Protein AF-U9UTL9-F1 (afdb_monomer)

pLDDT: mean 75.84, std 14.04, range [46.81, 97.25]

Radius of gyration: 24.16 Å; Cα contacts (8 Å, |Δi|>4): 31; chains: 1; bounding box: 78×31×39 Å

Structure (mmCIF, N/CA/C/O backbone):
data_AF-U9UTL9-F1
#
_entry.id   AF-U9UTL9-F1
#
loop_
_atom_site.group_PDB
_atom_site.id
_atom_site.type_symbol
_atom_site.label_atom_id
_atom_site.label_alt_id
_atom_site.label_comp_id
_atom_site.label_asym_id
_atom_site.label_entity_id
_atom_site.label_seq_id
_atom_site.pdbx_PDB_ins_code
_atom_site.Cartn_x
_atom_site.Cartn_y
_atom_site.Cartn_z
_atom_site.occupancy
_atom_site.B_iso_or_equiv
_atom_site.auth_seq_id
_atom_site.auth_comp_id
_atom_site.auth_asym_id
_atom_site.auth_atom_id
_atom_site.pdbx_PDB_model_num
ATOM 1 N N . MET A 1 1 ? 1.285 -2.818 -4.626 1.00 82.00 1 MET A N 1
ATOM 2 C CA . MET A 1 1 ? 2.377 -2.695 -3.629 1.00 82.00 1 MET A CA 1
ATOM 3 C C . MET A 1 1 ? 3.482 -3.738 -3.750 1.00 82.00 1 MET A C 1
ATOM 5 O O . MET A 1 1 ? 4.619 -3.376 -3.497 1.00 82.00 1 MET A O 1
ATOM 9 N N . LYS A 1 2 ? 3.220 -4.995 -4.160 1.00 86.62 2 LYS A N 1
ATOM 10 C CA . LYS A 1 2 ? 4.290 -6.004 -4.353 1.00 86.62 2 LYS A CA 1
ATOM 11 C C . LYS A 1 2 ? 5.438 -5.515 -5.252 1.00 86.62 2 LYS A C 1
ATOM 13 O O . LYS A 1 2 ? 6.594 -5.741 -4.931 1.00 86.62 2 LYS A O 1
ATOM 18 N N . SER A 1 3 ? 5.113 -4.771 -6.310 1.00 89.69 3 SER A N 1
ATOM 19 C CA . SER A 1 3 ? 6.085 -4.161 -7.226 1.00 89.69 3 SER A CA 1
ATOM 20 C C . SER A 1 3 ? 7.052 -3.175 -6.561 1.00 89.69 3 SER A C 1
ATOM 22 O O . SER A 1 3 ? 8.159 -2.997 -7.051 1.00 89.69 3 SER A O 1
ATOM 24 N N . CYS A 1 4 ? 6.692 -2.552 -5.435 1.00 93.75 4 CYS A N 1
ATOM 25 C CA . CYS A 1 4 ? 7.593 -1.652 -4.707 1.00 93.75 4 CYS A CA 1
ATOM 26 C C . CYS A 1 4 ? 8.801 -2.388 -4.106 1.00 93.75 4 CYS A C 1
ATOM 28 O O . CYS A 1 4 ? 9.826 -1.766 -3.839 1.00 93.75 4 CYS A O 1
ATOM 30 N N . TRP A 1 5 ? 8.676 -3.703 -3.916 1.00 95.38 5 TRP A N 1
ATOM 31 C CA . TRP A 1 5 ? 9.686 -4.571 -3.316 1.00 95.38 5 TRP A CA 1
ATOM 32 C C . TRP A 1 5 ? 10.432 -5.418 -4.352 1.00 95.38 5 TRP A C 1
ATOM 34 O O . TRP A 1 5 ? 11.108 -6.374 -3.980 1.00 95.38 5 TRP A O 1
ATOM 44 N N . ASP A 1 6 ? 10.311 -5.097 -5.646 1.00 97.06 6 ASP A N 1
ATOM 45 C CA . ASP A 1 6 ? 11.027 -5.833 -6.686 1.00 97.06 6 ASP A CA 1
ATOM 46 C C . ASP A 1 6 ? 12.546 -5.723 -6.463 1.00 97.06 6 ASP A C 1
ATOM 48 O O . ASP A 1 6 ? 13.077 -4.647 -6.152 1.00 97.06 6 ASP A O 1
ATOM 52 N N . SER A 1 7 ? 13.250 -6.852 -6.563 1.00 96.50 7 SER A N 1
ATOM 53 C CA . SER A 1 7 ? 14.707 -6.891 -6.415 1.00 96.50 7 SER A CA 1
ATOM 54 C C . SER A 1 7 ? 15.400 -6.077 -7.505 1.00 96.50 7 SER A C 1
ATOM 56 O O . SER A 1 7 ? 16.456 -5.505 -7.245 1.00 96.50 7 SER A O 1
ATOM 58 N N . ASP A 1 8 ? 14.789 -5.987 -8.686 1.00 97.12 8 ASP A N 1
ATOM 59 C CA . ASP A 1 8 ? 15.219 -5.125 -9.778 1.00 97.12 8 ASP A CA 1
ATOM 60 C C . ASP A 1 8 ? 14.645 -3.704 -9.587 1.00 97.12 8 ASP A C 1
ATOM 62 O O . ASP A 1 8 ? 13.428 -3.507 -9.692 1.00 97.12 8 ASP A O 1
ATOM 66 N N . PRO A 1 9 ? 15.487 -2.680 -9.337 1.00 96.06 9 PRO A N 1
ATOM 67 C CA . PRO A 1 9 ? 15.021 -1.311 -9.132 1.00 96.06 9 PRO A CA 1
ATOM 68 C C . PRO A 1 9 ? 14.244 -0.744 -10.322 1.00 96.06 9 PRO A C 1
ATOM 70 O O . PRO A 1 9 ? 13.365 0.091 -10.124 1.00 96.06 9 PRO A O 1
ATOM 73 N N . SER A 1 10 ? 14.533 -1.204 -11.544 1.00 96.25 10 SER A N 1
ATOM 74 C CA . SER A 1 10 ? 13.882 -0.705 -12.761 1.00 96.25 10 SER A CA 1
ATOM 75 C C . SER A 1 10 ? 12.419 -1.141 -12.888 1.00 96.25 10 SER A C 1
ATOM 77 O O . SER A 1 10 ? 11.640 -0.492 -13.585 1.00 96.25 10 SER A O 1
ATOM 79 N N . LYS A 1 11 ? 12.026 -2.208 -12.183 1.00 96.69 11 LYS A N 1
ATOM 80 C CA . LYS A 1 11 ? 10.645 -2.714 -12.142 1.00 96.69 11 LYS A CA 1
ATOM 81 C C . LYS A 1 11 ? 9.805 -2.072 -11.045 1.00 96.69 11 LYS A C 1
ATOM 83 O O . LYS A 1 11 ? 8.589 -2.281 -10.994 1.00 96.69 11 LYS A O 1
ATOM 88 N N . ARG A 1 12 ? 10.432 -1.299 -10.156 1.00 96.88 12 ARG A N 1
ATOM 89 C CA . ARG A 1 12 ? 9.714 -0.592 -9.099 1.00 96.88 12 ARG A CA 1
ATOM 90 C C . ARG A 1 12 ? 8.905 0.559 -9.698 1.00 96.88 12 ARG A C 1
ATOM 92 O O . ARG A 1 12 ? 9.340 1.180 -10.668 1.00 96.88 12 ARG A O 1
ATOM 99 N N . PRO A 1 13 ? 7.732 0.880 -9.131 1.00 96.62 13 PRO A N 1
ATOM 100 C CA . PRO A 1 13 ? 6.946 2.012 -9.594 1.00 96.62 13 PRO A CA 1
ATOM 101 C C . PRO A 1 13 ? 7.713 3.321 -9.413 1.00 96.62 13 PRO A C 1
ATOM 103 O O . PRO A 1 13 ? 8.432 3.508 -8.430 1.00 96.62 13 PRO A O 1
ATOM 106 N N . THR A 1 14 ? 7.495 4.263 -10.324 1.00 97.25 14 THR A N 1
ATOM 107 C CA . THR A 1 14 ? 7.962 5.639 -10.126 1.00 97.25 14 THR A CA 1
ATOM 108 C C . THR A 1 14 ? 7.131 6.340 -9.053 1.00 97.25 14 THR A C 1
ATOM 110 O O . THR A 1 14 ? 5.993 5.953 -8.777 1.00 97.25 14 THR A O 1
ATOM 113 N N . ILE A 1 15 ? 7.660 7.433 -8.495 1.00 95.88 15 ILE A N 1
ATOM 114 C CA . ILE A 1 15 ? 6.933 8.248 -7.512 1.00 95.88 15 ILE A CA 1
ATOM 115 C C . ILE A 1 15 ? 5.571 8.724 -8.038 1.00 95.88 15 ILE A C 1
ATOM 117 O O . ILE A 1 15 ? 4.577 8.638 -7.328 1.00 95.88 15 ILE A O 1
ATOM 121 N N . LYS A 1 16 ? 5.497 9.109 -9.317 1.00 96.44 16 LYS A N 1
ATOM 122 C CA . LYS A 1 16 ? 4.256 9.554 -9.963 1.00 96.44 16 LYS A CA 1
ATOM 123 C C . LYS A 1 16 ? 3.220 8.431 -10.074 1.00 96.44 16 LYS A C 1
ATOM 125 O O . LYS A 1 16 ? 2.027 8.665 -9.929 1.00 96.44 16 LYS A O 1
ATOM 130 N N . MET A 1 17 ? 3.664 7.198 -10.324 1.00 93.81 17 MET A N 1
ATOM 131 C CA . MET A 1 17 ? 2.764 6.040 -10.335 1.00 93.81 17 MET A CA 1
ATOM 132 C C . MET A 1 17 ? 2.220 5.750 -8.936 1.00 93.81 17 MET A C 1
ATOM 134 O O . MET A 1 17 ? 1.041 5.436 -8.803 1.00 93.81 17 MET A O 1
ATOM 138 N N . LEU A 1 18 ? 3.059 5.872 -7.902 1.00 92.88 18 LEU A N 1
ATOM 139 C CA . LEU A 1 18 ? 2.624 5.708 -6.514 1.00 92.88 18 LEU A CA 1
ATOM 140 C C . LEU A 1 18 ? 1.622 6.785 -6.107 1.00 92.88 18 LEU A C 1
ATOM 142 O O . LEU A 1 18 ? 0.604 6.455 -5.512 1.00 92.88 18 LEU A O 1
ATOM 146 N N . GLU A 1 19 ? 1.878 8.041 -6.463 1.00 95.06 19 GLU A N 1
ATOM 147 C CA . GLU A 1 19 ? 0.974 9.160 -6.196 1.00 95.06 19 GLU A CA 1
ATOM 148 C C . GLU A 1 19 ? -0.419 8.926 -6.795 1.00 95.06 19 GLU A C 1
ATOM 150 O O . GLU A 1 19 ? -1.420 9.080 -6.096 1.00 95.06 19 GLU A O 1
ATOM 155 N N . ASN A 1 20 ? -0.490 8.466 -8.048 1.00 90.06 20 ASN A N 1
ATOM 156 C CA . ASN A 1 20 ? -1.759 8.111 -8.685 1.00 90.06 20 ASN A CA 1
ATOM 157 C C . ASN A 1 20 ? -2.469 6.965 -7.945 1.00 90.06 20 ASN A C 1
ATOM 159 O O . ASN A 1 20 ? -3.637 7.096 -7.593 1.00 90.06 20 ASN A O 1
ATOM 163 N N . ILE A 1 21 ? -1.754 5.871 -7.646 1.00 88.38 21 ILE A N 1
ATOM 164 C CA . ILE A 1 21 ? -2.325 4.713 -6.935 1.00 88.38 21 ILE A CA 1
ATOM 165 C C . ILE A 1 21 ? -2.868 5.127 -5.561 1.00 88.38 21 ILE A C 1
ATOM 167 O O . ILE A 1 21 ? -3.978 4.747 -5.194 1.00 88.38 21 ILE A O 1
ATOM 171 N N . LEU A 1 22 ? -2.102 5.913 -4.799 1.00 89.12 22 LEU A N 1
ATOM 172 C CA . LEU A 1 22 ? -2.506 6.378 -3.473 1.00 89.12 22 LEU A CA 1
ATOM 173 C C . LEU A 1 22 ? -3.690 7.349 -3.547 1.00 89.12 22 LEU A C 1
ATOM 175 O O . LEU A 1 22 ? -4.560 7.305 -2.680 1.00 89.12 22 LEU A O 1
ATOM 179 N N . SER A 1 23 ? -3.749 8.189 -4.581 1.00 90.19 23 SER A N 1
ATOM 180 C CA . SER A 1 23 ? -4.871 9.108 -4.806 1.00 90.19 23 SER A CA 1
ATOM 181 C C . SER A 1 23 ? -6.168 8.349 -5.081 1.00 90.19 23 SER A C 1
ATOM 183 O O . SER A 1 23 ? -7.193 8.643 -4.463 1.00 90.19 23 SER A O 1
ATOM 185 N N . ASP A 1 24 ? -6.105 7.325 -5.934 1.00 87.56 24 ASP A N 1
ATOM 186 C CA . ASP A 1 24 ? -7.242 6.452 -6.231 1.00 87.56 24 ASP A CA 1
ATOM 187 C C . ASP A 1 24 ? -7.723 5.731 -4.967 1.00 87.56 24 ASP A C 1
ATOM 189 O O . ASP A 1 24 ? -8.918 5.720 -4.666 1.00 87.56 24 ASP A O 1
ATOM 193 N N . TRP A 1 25 ? -6.798 5.180 -4.177 1.00 87.12 25 TRP A N 1
ATOM 194 C CA . TRP A 1 25 ? -7.121 4.510 -2.915 1.00 87.12 25 TRP A CA 1
ATOM 195 C C . TRP A 1 25 ? -7.795 5.464 -1.930 1.00 87.12 25 TRP A C 1
ATOM 197 O O . TRP A 1 25 ? -8.852 5.145 -1.384 1.00 87.12 25 TRP A O 1
ATOM 207 N N . ASN A 1 26 ? -7.220 6.654 -1.747 1.00 88.44 26 ASN A N 1
ATOM 208 C CA . ASN A 1 26 ? -7.740 7.667 -0.836 1.00 88.44 26 ASN A CA 1
ATOM 209 C C . ASN A 1 26 ? -9.152 8.117 -1.229 1.00 88.44 26 ASN A C 1
ATOM 211 O O . ASN A 1 26 ? -10.028 8.229 -0.368 1.00 88.44 26 ASN A O 1
ATOM 215 N N . MET A 1 27 ? -9.396 8.327 -2.525 1.00 88.62 27 MET A N 1
ATOM 216 C CA . MET A 1 27 ? -10.723 8.659 -3.040 1.00 88.62 27 MET A CA 1
ATOM 217 C C . MET A 1 27 ? -11.731 7.549 -2.718 1.00 88.62 27 MET A C 1
ATOM 219 O O . MET A 1 27 ? -12.793 7.825 -2.164 1.00 88.62 27 MET A O 1
ATOM 223 N N . CYS A 1 28 ? -11.392 6.292 -3.005 1.00 84.50 28 CYS A N 1
ATOM 224 C CA . CYS A 1 28 ? -12.307 5.162 -2.816 1.00 84.50 28 CYS A CA 1
ATOM 225 C C . CYS A 1 28 ? -12.667 4.929 -1.354 1.00 84.50 28 CYS A C 1
ATOM 227 O O . CYS A 1 28 ? -13.833 4.704 -1.030 1.00 84.50 28 CYS A O 1
ATOM 229 N N . ILE A 1 29 ? -11.671 5.010 -0.475 1.00 85.38 29 ILE A N 1
ATOM 230 C CA . ILE A 1 29 ? -11.862 4.885 0.969 1.00 85.38 29 ILE A CA 1
ATOM 231 C C . ILE A 1 29 ? -12.732 6.041 1.481 1.00 85.38 29 ILE A C 1
ATOM 233 O O . ILE A 1 29 ? -13.698 5.812 2.210 1.00 85.38 29 ILE A O 1
ATOM 237 N N . SER A 1 30 ? -12.449 7.275 1.055 1.00 85.81 30 SER A N 1
ATOM 238 C CA . SER A 1 30 ? -13.225 8.455 1.459 1.00 85.81 30 SER A CA 1
ATOM 239 C C . SER A 1 30 ? -14.694 8.337 1.051 1.00 85.81 30 SER A C 1
ATOM 241 O O . SER A 1 30 ? -15.592 8.574 1.861 1.00 85.81 30 SER A O 1
ATOM 243 N N . GLU A 1 31 ? -14.948 7.921 -0.189 1.00 84.75 31 GLU A N 1
ATOM 244 C CA . GLU A 1 31 ? -16.297 7.684 -0.703 1.00 84.75 31 GLU A CA 1
ATOM 245 C C . GLU A 1 31 ? -17.003 6.562 0.065 1.00 84.75 31 GLU A C 1
ATOM 247 O O . GLU A 1 31 ? -18.157 6.724 0.463 1.00 84.75 31 GLU A O 1
ATOM 252 N N . TYR A 1 32 ? -16.306 5.462 0.363 1.00 83.06 32 TYR A N 1
ATOM 253 C CA . TYR A 1 32 ? -16.854 4.370 1.164 1.00 83.06 32 TYR A CA 1
ATOM 254 C C . TYR A 1 32 ? -17.344 4.844 2.540 1.00 83.06 32 TYR A C 1
ATOM 256 O O . TYR A 1 32 ? -18.495 4.586 2.899 1.00 83.06 32 TYR A O 1
ATOM 264 N N . TYR A 1 33 ? -16.527 5.577 3.302 1.00 82.81 33 TYR A N 1
ATOM 265 C CA . TYR A 1 33 ? -16.953 6.086 4.612 1.00 82.81 33 TYR A CA 1
ATOM 266 C C . TYR A 1 33 ? -18.026 7.177 4.504 1.00 82.81 33 TYR A C 1
ATOM 268 O O . TYR A 1 33 ?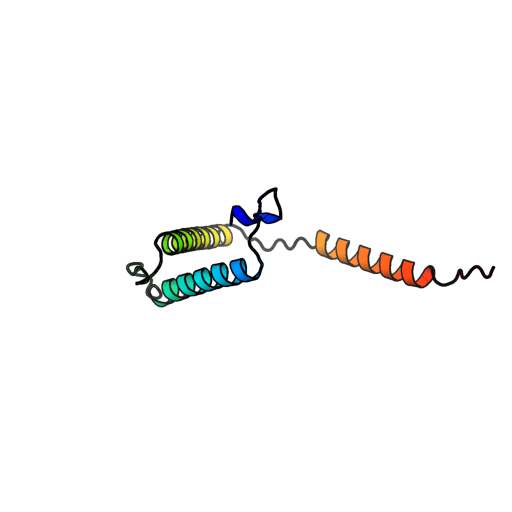 -18.872 7.288 5.393 1.00 82.81 33 TYR A O 1
ATOM 276 N N . ARG A 1 34 ? -18.038 7.963 3.417 1.00 84.81 34 ARG A N 1
ATOM 277 C CA . ARG A 1 34 ? -19.105 8.939 3.150 1.00 84.81 34 ARG A CA 1
ATOM 278 C C . ARG A 1 34 ? -20.459 8.254 2.970 1.00 84.81 34 ARG A C 1
ATOM 280 O O . ARG A 1 34 ? -21.438 8.711 3.555 1.00 84.81 34 ARG A O 1
ATOM 287 N N . PHE A 1 35 ? -20.511 7.183 2.177 1.00 81.38 35 PHE A N 1
ATOM 288 C CA . PHE A 1 35 ? -21.754 6.462 1.888 1.00 81.38 35 PHE A CA 1
ATOM 289 C C . PHE A 1 35 ? -22.226 5.577 3.042 1.00 81.38 35 PHE A C 1
ATOM 291 O O . PHE A 1 35 ? -23.427 5.468 3.249 1.00 81.38 35 PHE A O 1
ATOM 298 N N . ASN A 1 36 ? -21.309 4.978 3.804 1.00 78.69 36 ASN A N 1
ATOM 299 C CA . ASN A 1 36 ? -21.640 4.011 4.860 1.00 78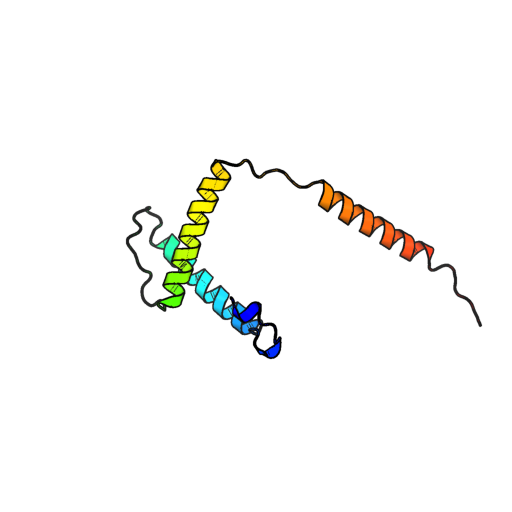.69 36 ASN A CA 1
ATOM 300 C C . ASN A 1 36 ? -21.591 4.629 6.272 1.00 78.69 36 ASN A C 1
ATOM 302 O O . ASN A 1 36 ? -21.387 3.933 7.269 1.00 78.69 36 ASN A O 1
ATOM 306 N N . ARG A 1 37 ? -21.741 5.956 6.369 1.00 75.62 37 ARG A N 1
ATOM 307 C CA . ARG A 1 37 ? -21.650 6.719 7.625 1.00 75.62 37 ARG A CA 1
ATOM 308 C C . ARG A 1 37 ? -22.726 6.341 8.645 1.00 75.62 37 ARG A C 1
ATOM 310 O O . ARG A 1 37 ? -22.516 6.488 9.843 1.00 75.62 37 ARG A O 1
ATOM 317 N N . ASP A 1 38 ? -23.876 5.888 8.165 1.00 75.69 38 ASP A N 1
ATOM 318 C CA . ASP A 1 38 ? -25.018 5.445 8.966 1.00 75.69 38 ASP A CA 1
ATOM 319 C C . ASP A 1 38 ? -24.842 4.027 9.543 1.00 75.69 38 ASP A C 1
ATOM 321 O O . ASP A 1 38 ? -25.712 3.545 10.267 1.00 75.69 38 ASP A O 1
ATOM 325 N N . GLY A 1 39 ? -23.717 3.361 9.253 1.00 65.62 39 GLY A N 1
ATOM 326 C CA . GLY A 1 39 ? -23.422 2.003 9.710 1.00 65.62 39 GLY A CA 1
ATOM 327 C C . GLY A 1 39 ? -24.151 0.915 8.919 1.00 65.62 39 GLY A C 1
ATOM 328 O O . GLY A 1 39 ? -23.959 -0.271 9.199 1.00 65.62 39 GLY A O 1
ATOM 329 N N . ASN A 1 40 ? -24.950 1.284 7.914 1.00 64.94 40 ASN A N 1
ATOM 330 C CA . ASN A 1 40 ? -25.631 0.337 7.046 1.00 64.94 40 ASN A CA 1
ATOM 331 C C . ASN A 1 40 ? -24.763 0.098 5.803 1.00 64.94 40 ASN A C 1
ATOM 333 O O . ASN A 1 40 ? -24.935 0.744 4.771 1.00 64.94 40 ASN A O 1
ATOM 337 N N . TYR A 1 41 ? -23.789 -0.810 5.941 1.00 63.91 41 TYR A N 1
ATOM 338 C CA . TYR A 1 41 ? -22.724 -1.122 4.973 1.00 63.91 41 TYR A CA 1
ATOM 339 C C . TYR A 1 41 ? -23.218 -1.767 3.659 1.00 63.91 41 TYR A C 1
ATOM 341 O O . TYR A 1 41 ? -22.808 -2.869 3.296 1.00 63.91 41 TYR A O 1
ATOM 349 N N . VAL A 1 42 ? -24.147 -1.125 2.957 1.00 60.16 42 VAL A N 1
ATOM 350 C CA . VAL A 1 42 ? -24.863 -1.707 1.809 1.00 60.16 42 VAL A CA 1
ATOM 351 C C . VAL A 1 42 ? -24.337 -1.161 0.477 1.00 60.16 42 VAL A C 1
ATOM 353 O O . VAL A 1 42 ? -24.594 -1.747 -0.576 1.00 60.16 42 VAL A O 1
ATOM 356 N N . TYR A 1 43 ? -23.562 -0.073 0.486 1.00 60.69 43 TYR A N 1
ATOM 357 C CA . TYR A 1 43 ? -23.195 0.620 -0.747 1.00 60.69 43 TYR A CA 1
ATOM 358 C C . TYR A 1 43 ? -21.796 0.266 -1.257 1.00 60.69 43 TYR A C 1
ATOM 360 O O . TYR A 1 43 ? -20.775 0.641 -0.679 1.00 60.69 43 TYR A O 1
ATOM 368 N N . LYS A 1 44 ? -21.763 -0.397 -2.422 1.00 63.50 44 LYS A N 1
ATOM 369 C CA . LYS A 1 44 ? -20.594 -0.415 -3.309 1.00 63.50 44 LYS A CA 1
ATOM 370 C C . LYS A 1 44 ? -20.452 0.969 -3.939 1.00 63.50 44 LYS A C 1
ATOM 372 O O . LYS A 1 44 ? -21.411 1.466 -4.527 1.00 63.50 44 LYS A O 1
ATOM 377 N N . VAL A 1 45 ? -19.268 1.571 -3.834 1.00 63.69 45 VAL A N 1
ATOM 378 C CA . VAL A 1 45 ? -18.947 2.819 -4.539 1.00 63.69 45 VAL A CA 1
ATOM 379 C C . VAL A 1 45 ? -19.100 2.556 -6.049 1.00 63.69 45 VAL A C 1
ATOM 381 O O . VAL A 1 45 ? -18.418 1.672 -6.575 1.00 63.69 45 VAL A O 1
ATOM 384 N N . PRO A 1 46 ? -20.019 3.240 -6.757 1.00 60.72 46 PRO A N 1
ATOM 385 C CA . PRO A 1 46 ? -20.209 3.027 -8.189 1.00 60.72 46 PRO A CA 1
ATOM 386 C C . PRO A 1 46 ? -18.950 3.433 -8.970 1.00 60.72 46 PRO A C 1
ATOM 388 O O . PRO A 1 46 ? -18.262 4.369 -8.573 1.00 60.72 46 PRO A O 1
ATOM 391 N N . ASN A 1 47 ? -18.690 2.792 -10.115 1.00 64.88 47 ASN A N 1
ATOM 392 C CA . ASN A 1 47 ? -17.598 3.135 -11.045 1.00 64.88 47 ASN A CA 1
ATOM 393 C C . ASN A 1 47 ? -16.152 2.888 -10.567 1.00 64.88 47 ASN A C 1
ATOM 395 O O . ASN A 1 47 ? -15.218 3.420 -11.164 1.00 64.88 47 ASN A O 1
ATOM 399 N N . LEU A 1 48 ? -15.935 2.053 -9.551 1.00 68.75 48 LEU A N 1
ATOM 400 C CA . LEU A 1 48 ? -14.583 1.629 -9.187 1.00 68.75 48 LEU A CA 1
ATOM 401 C C . LEU A 1 48 ? -14.157 0.367 -9.929 1.00 68.75 48 LEU A C 1
ATOM 403 O O .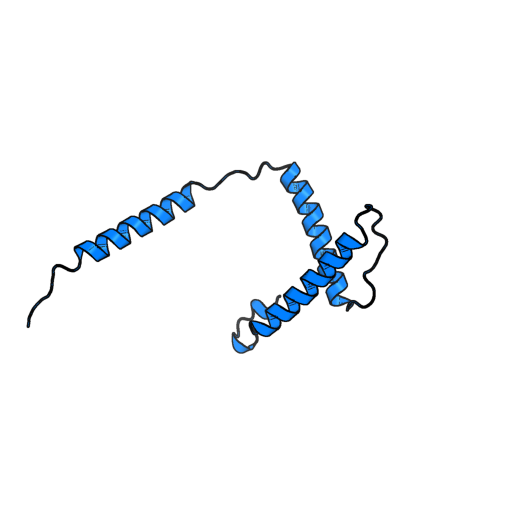 LEU A 1 48 ? -14.951 -0.552 -10.129 1.00 68.75 48 LEU A O 1
ATOM 407 N N . ASP A 1 49 ? -12.874 0.304 -10.280 1.00 79.19 49 ASP A N 1
ATOM 408 C CA . ASP A 1 49 ? -12.262 -0.941 -10.727 1.00 79.19 49 ASP A CA 1
ATOM 409 C C . ASP A 1 49 ? -12.391 -2.029 -9.640 1.00 79.19 49 ASP A C 1
ATOM 411 O O . ASP A 1 49 ? -12.334 -1.755 -8.432 1.00 79.19 49 ASP A O 1
ATOM 415 N N . ASN A 1 50 ? -12.573 -3.283 -10.062 1.00 79.19 50 ASN A N 1
ATOM 416 C CA . ASN A 1 50 ? -12.777 -4.406 -9.144 1.00 79.19 50 ASN A CA 1
ATOM 417 C C . ASN A 1 50 ? -11.573 -4.603 -8.209 1.00 79.19 50 ASN A C 1
ATOM 419 O O . ASN A 1 50 ? -11.755 -4.957 -7.043 1.00 79.19 50 ASN A O 1
ATOM 423 N N . GLN A 1 51 ? -10.348 -4.344 -8.684 1.00 81.00 51 GLN A N 1
ATOM 424 C CA . GLN A 1 51 ? -9.149 -4.449 -7.855 1.00 81.00 51 GLN A CA 1
ATOM 425 C C . GLN A 1 51 ? -9.135 -3.372 -6.769 1.00 81.00 51 GLN A C 1
ATOM 427 O O . GLN A 1 51 ? -8.816 -3.650 -5.615 1.00 81.00 51 GLN A O 1
ATOM 432 N N . LEU A 1 52 ? -9.502 -2.147 -7.136 1.00 81.31 52 LEU A N 1
ATOM 433 C CA . LEU A 1 52 ? -9.544 -1.009 -6.227 1.00 81.31 52 LEU A CA 1
ATOM 434 C C . LEU A 1 52 ? -10.612 -1.191 -5.141 1.00 81.31 52 LEU A C 1
ATOM 436 O O . LEU A 1 52 ? -10.360 -0.907 -3.971 1.00 81.31 52 LEU A O 1
ATOM 440 N N . THR A 1 53 ? -11.761 -1.755 -5.518 1.00 81.75 53 THR A N 1
ATOM 441 C CA . THR A 1 53 ? -12.824 -2.138 -4.579 1.00 81.75 53 THR A CA 1
ATOM 442 C C . THR A 1 53 ? -12.335 -3.177 -3.570 1.00 81.75 53 THR A C 1
ATOM 444 O O . THR A 1 53 ? -12.528 -2.992 -2.371 1.00 81.75 53 THR A O 1
ATOM 447 N N . ASN A 1 54 ? -11.666 -4.240 -4.029 1.00 83.06 54 ASN A N 1
ATOM 448 C CA . ASN A 1 54 ? -11.144 -5.278 -3.135 1.00 83.06 54 ASN A CA 1
ATOM 449 C C . ASN A 1 54 ? -10.078 -4.725 -2.180 1.00 83.06 54 ASN A C 1
ATOM 451 O O . ASN A 1 54 ? -10.170 -4.954 -0.979 1.00 83.06 54 ASN A O 1
ATOM 455 N N . ASN A 1 55 ? -9.125 -3.932 -2.686 1.00 82.62 55 ASN A N 1
ATOM 456 C CA . ASN A 1 55 ? -8.100 -3.297 -1.848 1.00 82.62 55 ASN A CA 1
ATOM 457 C C . ASN A 1 55 ? -8.722 -2.395 -0.766 1.00 82.62 55 ASN A C 1
ATOM 459 O O . ASN A 1 55 ? -8.249 -2.369 0.368 1.00 82.62 55 ASN A O 1
ATOM 463 N N . MET A 1 56 ? -9.779 -1.649 -1.109 1.00 85.75 56 MET A N 1
ATOM 464 C CA . MET A 1 56 ? -10.501 -0.806 -0.155 1.00 85.75 56 MET A CA 1
ATOM 465 C C . MET A 1 56 ? -11.200 -1.640 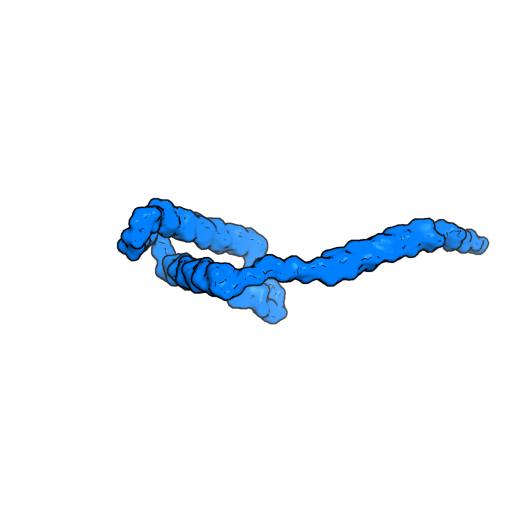0.928 1.00 85.75 56 MET A C 1
ATOM 467 O O . MET A 1 56 ? -11.106 -1.295 2.103 1.00 85.75 56 MET A O 1
ATOM 471 N N . LEU A 1 57 ? -11.851 -2.747 0.561 1.00 84.94 57 LEU A N 1
ATOM 472 C CA . LEU A 1 57 ? -12.501 -3.637 1.529 1.00 84.94 57 LEU A CA 1
ATOM 473 C C . LEU A 1 57 ? -11.487 -4.288 2.478 1.00 84.94 57 LEU A C 1
ATOM 475 O O . LEU A 1 57 ? -11.706 -4.261 3.687 1.00 84.94 57 LEU A O 1
ATOM 479 N N . GLU A 1 58 ? -10.360 -4.784 1.956 1.00 87.94 58 GLU A N 1
ATOM 480 C CA . GLU A 1 58 ? -9.265 -5.324 2.777 1.00 87.94 58 GLU A CA 1
ATOM 481 C C . GLU A 1 58 ? -8.749 -4.282 3.784 1.00 87.94 58 GLU A C 1
ATOM 483 O O . GLU A 1 58 ? -8.537 -4.599 4.955 1.00 87.94 58 GLU A O 1
ATOM 488 N N . PHE A 1 59 ? -8.596 -3.021 3.357 1.00 86.75 59 PHE A N 1
ATOM 489 C CA . PHE A 1 59 ? -8.203 -1.928 4.249 1.00 86.75 59 PHE A CA 1
ATOM 490 C C . PHE A 1 59 ? -9.231 -1.696 5.365 1.00 86.75 59 PHE A C 1
ATOM 492 O O . PHE A 1 59 ? -8.855 -1.596 6.529 1.00 86.75 59 PHE A O 1
ATOM 499 N N . VAL A 1 60 ? -10.523 -1.633 5.030 1.00 84.62 60 VAL A N 1
ATOM 500 C CA . VAL A 1 60 ? -11.600 -1.409 6.011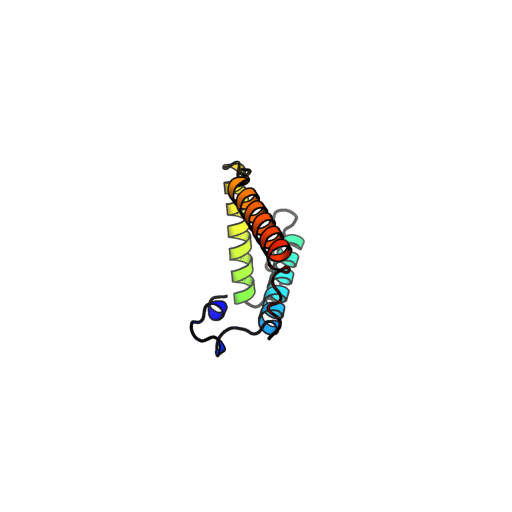 1.00 84.62 60 VAL A CA 1
ATOM 501 C C . VAL A 1 60 ? -11.701 -2.562 7.012 1.00 84.62 60 VAL A C 1
ATOM 503 O O . VAL A 1 60 ? -11.963 -2.332 8.193 1.00 84.62 60 VAL A O 1
ATOM 506 N N . GLU A 1 61 ? -11.519 -3.805 6.569 1.00 87.06 61 GLU A N 1
ATOM 507 C CA . GLU A 1 61 ? -11.493 -4.970 7.460 1.00 87.06 61 GLU A CA 1
ATOM 508 C C . GLU A 1 61 ? -10.298 -4.921 8.417 1.00 87.06 61 GLU A C 1
ATOM 510 O O . GLU A 1 61 ? -10.471 -5.132 9.621 1.00 87.06 61 GLU A O 1
ATOM 515 N N . ALA A 1 62 ? -9.111 -4.577 7.910 1.00 86.88 62 ALA A N 1
ATOM 516 C CA . ALA A 1 62 ? -7.916 -4.405 8.729 1.00 86.88 62 ALA A CA 1
ATOM 517 C C . ALA A 1 62 ? -8.058 -3.249 9.737 1.00 86.88 62 ALA A C 1
ATOM 519 O O . ALA A 1 62 ? -7.688 -3.409 10.898 1.00 86.88 62 ALA A O 1
ATOM 520 N N . ASP A 1 63 ? -8.638 -2.116 9.329 1.00 85.38 63 ASP A N 1
ATOM 521 C CA . ASP A 1 63 ? -8.927 -0.968 10.200 1.00 85.38 63 ASP A CA 1
ATOM 522 C C . ASP A 1 63 ? -9.877 -1.360 11.343 1.00 85.38 63 ASP A C 1
ATOM 524 O O . ASP A 1 63 ? -9.585 -1.130 12.518 1.00 85.38 63 ASP A O 1
ATOM 528 N N . LYS A 1 64 ? -10.972 -2.064 11.026 1.00 84.19 64 LYS A N 1
ATOM 529 C CA . LYS A 1 64 ? -11.902 -2.596 12.037 1.00 84.19 64 LYS A CA 1
ATOM 530 C C . LYS A 1 64 ? -11.206 -3.540 13.024 1.00 84.19 64 LYS A C 1
ATOM 532 O O . LYS A 1 64 ? -11.453 -3.442 14.227 1.00 84.19 64 LYS A O 1
ATOM 537 N N . ALA A 1 65 ? -10.341 -4.432 12.534 1.00 86.00 65 ALA A N 1
ATOM 538 C CA . ALA A 1 65 ? -9.573 -5.343 13.382 1.00 86.00 65 ALA A CA 1
ATOM 539 C C . ALA A 1 65 ? -8.587 -4.588 14.293 1.00 86.00 65 ALA A C 1
ATOM 541 O O . ALA A 1 65 ? -8.494 -4.900 15.480 1.00 86.00 65 ALA A O 1
ATOM 542 N N . LEU A 1 66 ? -7.922 -3.550 13.775 1.00 82.69 66 LEU A N 1
ATOM 543 C CA . LEU A 1 66 ? -7.012 -2.698 14.543 1.00 82.69 66 LEU A CA 1
ATOM 544 C C . LEU A 1 66 ? -7.745 -1.950 15.661 1.00 82.69 66 LEU A C 1
ATOM 546 O O . LEU A 1 66 ? -7.279 -1.959 16.800 1.00 82.69 66 LEU A O 1
ATOM 550 N N . PHE A 1 67 ? -8.911 -1.357 15.382 1.00 71.12 67 PHE A N 1
ATOM 551 C CA . PHE A 1 67 ? -9.739 -0.716 16.415 1.00 71.12 67 PHE A CA 1
ATOM 552 C C . PHE A 1 67 ? -10.114 -1.690 17.540 1.00 71.12 67 PHE A C 1
ATOM 554 O O . PHE A 1 67 ? -10.116 -1.318 18.716 1.00 71.12 67 PHE A O 1
ATOM 561 N N . GLN A 1 68 ? -10.400 -2.948 17.197 1.00 60.81 68 GLN A N 1
ATOM 562 C CA . G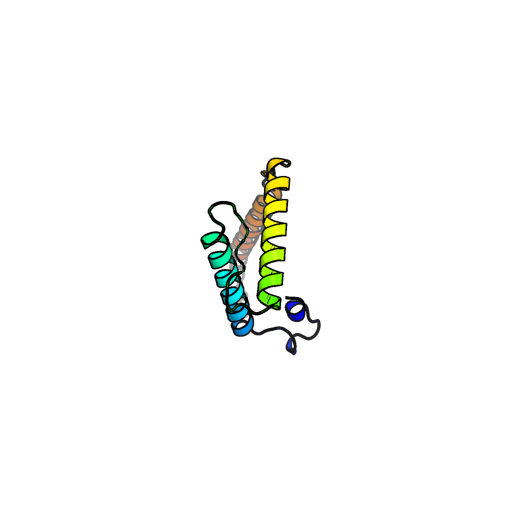LN A 1 68 ? -10.704 -3.991 18.172 1.00 60.81 68 GLN A CA 1
ATOM 563 C C . GLN A 1 68 ? -9.463 -4.407 18.981 1.00 60.81 68 GLN A C 1
ATOM 565 O O . GLN A 1 68 ? -9.557 -4.608 20.191 1.00 60.81 68 GLN A O 1
ATOM 570 N N . GLU A 1 69 ? -8.292 -4.513 18.357 1.00 59.12 69 GLU A N 1
ATOM 571 C CA . GLU A 1 69 ? -7.039 -4.884 19.026 1.00 59.12 69 GLU A CA 1
ATOM 572 C C . GLU A 1 69 ? -6.508 -3.769 19.943 1.00 59.12 69 GLU A C 1
ATOM 574 O O . GLU A 1 69 ? -6.083 -4.044 21.068 1.00 59.12 69 GLU A O 1
ATOM 579 N N . GLN A 1 70 ? -6.609 -2.505 19.520 1.00 57.06 70 GLN A N 1
ATOM 580 C CA . GLN A 1 70 ? -6.191 -1.335 20.299 1.00 57.06 70 GLN A CA 1
ATOM 581 C C . GLN A 1 70 ? -7.127 -1.049 21.487 1.00 57.06 70 GLN A C 1
ATOM 583 O O . GLN A 1 70 ? -6.674 -0.575 22.525 1.00 57.06 70 GLN A O 1
ATOM 588 N N . ALA A 1 71 ? -8.419 -1.388 21.390 1.00 55.12 71 ALA A N 1
ATOM 589 C CA . ALA A 1 71 ? -9.325 -1.358 22.543 1.00 55.12 71 ALA A CA 1
ATOM 590 C C . ALA A 1 71 ? -8.957 -2.410 23.610 1.00 55.12 71 ALA A C 1
ATOM 592 O O . ALA A 1 71 ? -9.188 -2.194 24.799 1.00 55.12 71 ALA A O 1
ATOM 593 N N . ASN A 1 72 ? -8.361 -3.530 23.189 1.00 57.31 72 ASN A N 1
ATOM 594 C CA . ASN A 1 72 ? -7.946 -4.625 24.070 1.00 57.31 72 ASN A CA 1
ATOM 595 C C . ASN A 1 72 ? -6.493 -4.496 24.559 1.00 57.31 72 ASN A C 1
ATOM 597 O O . ASN A 1 72 ? -6.121 -5.110 25.559 1.00 57.31 72 ASN A O 1
ATOM 601 N N . THR A 1 73 ? -5.683 -3.678 23.887 1.00 55.28 73 THR A N 1
ATOM 602 C CA . THR A 1 73 ? -4.257 -3.517 24.168 1.00 55.28 73 THR A CA 1
ATOM 603 C C . THR A 1 73 ? -3.959 -2.034 24.330 1.00 55.28 73 THR A C 1
ATOM 605 O O . THR A 1 73 ? -3.958 -1.278 23.365 1.00 55.28 73 THR A O 1
ATOM 608 N N . SER A 1 74 ? -3.690 -1.595 25.560 1.00 58.66 74 SER A N 1
ATOM 609 C CA . SER A 1 74 ? -3.164 -0.255 25.845 1.00 58.66 74 SER A CA 1
ATOM 610 C C . SER A 1 74 ? -1.778 -0.090 25.194 1.00 58.66 74 SER A C 1
ATOM 612 O O . SER A 1 74 ? -0.748 -0.301 25.831 1.00 58.66 74 SER A O 1
ATOM 614 N N . VAL A 1 75 ? -1.732 0.254 23.902 1.00 58.81 75 VAL A N 1
ATOM 615 C CA . VAL A 1 75 ? -0.498 0.527 23.140 1.00 58.81 75 VAL A CA 1
ATOM 616 C C . VAL A 1 75 ? -0.124 2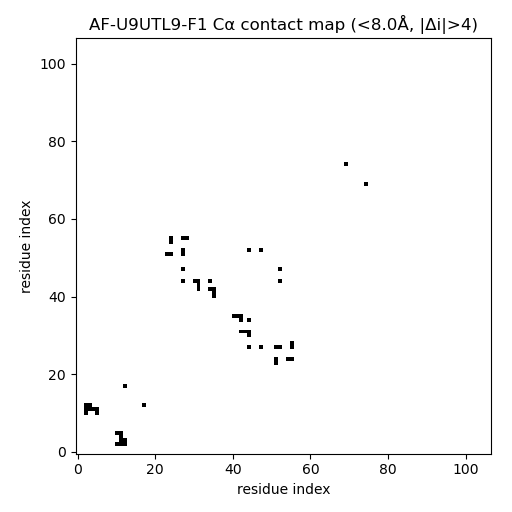.005 23.282 1.00 58.81 75 VAL A C 1
ATOM 618 O O . VAL A 1 75 ? 0.015 2.747 22.315 1.00 58.81 75 VAL A O 1
ATOM 621 N N . ILE A 1 76 ? 0.040 2.459 24.523 1.00 56.09 76 ILE A N 1
ATOM 622 C CA . ILE A 1 76 ? 0.835 3.657 24.819 1.00 56.09 76 ILE A CA 1
ATOM 623 C C . ILE A 1 76 ? 2.010 3.199 25.674 1.00 56.09 76 ILE A C 1
ATOM 625 O O . ILE A 1 76 ? 2.174 3.589 26.825 1.00 56.09 76 ILE A O 1
ATOM 629 N N . GLN A 1 77 ? 2.835 2.320 25.113 1.00 59.88 77 GLN A N 1
ATOM 630 C CA . GLN A 1 77 ? 4.184 2.128 25.617 1.00 59.88 77 GLN A CA 1
ATOM 631 C C . GLN A 1 77 ? 5.109 2.868 24.659 1.00 59.88 77 GLN A C 1
ATOM 633 O O . GLN A 1 77 ? 5.668 2.309 23.721 1.00 59.88 77 GLN A O 1
ATOM 638 N N . SER A 1 78 ? 5.203 4.183 24.844 1.00 58.06 78 SER A N 1
ATOM 639 C CA . SER A 1 78 ? 6.215 4.986 24.175 1.00 58.06 78 SER A CA 1
ATOM 640 C C . SER A 1 78 ? 7.583 4.381 24.499 1.00 58.06 78 SER A C 1
ATOM 642 O O . SER A 1 78 ? 8.001 4.339 25.656 1.00 58.06 78 SER A O 1
ATOM 644 N N . HIS A 1 79 ? 8.283 3.878 23.479 1.00 61.28 79 HIS A N 1
ATOM 645 C CA . HIS A 1 79 ? 9.658 3.394 23.600 1.00 61.28 79 HIS A CA 1
ATOM 646 C C . HIS A 1 79 ? 10.601 4.590 23.794 1.00 61.28 79 HIS A C 1
ATOM 648 O O . HIS A 1 79 ? 11.372 4.961 22.908 1.00 61.28 79 HIS A O 1
ATOM 654 N N . SER A 1 80 ? 10.525 5.208 24.974 1.00 61.19 80 SER A N 1
ATOM 655 C CA . SER A 1 80 ? 11.346 6.343 25.408 1.00 61.19 80 SER A CA 1
ATOM 656 C C . SER A 1 80 ? 12.844 6.089 25.218 1.00 61.19 80 SER A C 1
ATOM 658 O O . SER A 1 80 ? 13.598 7.023 24.952 1.00 61.19 80 SER A O 1
ATOM 660 N N . GLN A 1 81 ? 13.255 4.817 25.270 1.00 65.56 81 GLN A N 1
ATOM 661 C CA . GLN A 1 81 ? 14.623 4.368 25.043 1.00 65.56 81 GLN A CA 1
ATOM 662 C C . GLN A 1 81 ? 15.157 4.796 23.666 1.00 65.56 81 GLN A C 1
ATOM 664 O O . GLN A 1 81 ? 16.217 5.406 23.602 1.00 65.56 81 GLN A O 1
ATOM 669 N N . ALA A 1 82 ? 14.422 4.540 22.575 1.00 64.12 82 ALA A N 1
ATOM 670 C CA . ALA A 1 82 ? 14.913 4.787 21.215 1.00 64.12 82 ALA A CA 1
ATOM 671 C C . ALA A 1 82 ? 15.083 6.288 20.928 1.00 64.12 82 ALA A C 1
ATOM 673 O O . ALA A 1 82 ? 16.121 6.709 20.424 1.00 64.12 82 ALA A O 1
ATOM 674 N N . TYR A 1 83 ? 14.102 7.104 21.333 1.00 69.81 83 TYR A N 1
ATOM 675 C CA . TYR A 1 83 ? 14.174 8.564 21.216 1.00 69.81 83 TYR A CA 1
ATOM 676 C C . TYR A 1 83 ? 15.353 9.145 22.012 1.00 69.81 83 TYR A C 1
ATOM 678 O O . TYR A 1 83 ? 16.091 9.993 21.507 1.00 69.81 83 TYR A O 1
ATOM 686 N N . TYR A 1 84 ? 15.570 8.657 23.238 1.00 68.25 84 TYR A N 1
ATOM 687 C CA . TYR A 1 84 ? 16.682 9.097 24.079 1.00 68.25 84 TYR A CA 1
ATOM 688 C C . TYR A 1 84 ? 18.045 8.714 23.479 1.00 68.25 84 TYR A C 1
ATOM 690 O O . TYR A 1 84 ? 18.962 9.536 23.462 1.00 68.25 84 TYR A O 1
ATOM 698 N N . THR A 1 85 ? 18.179 7.496 22.942 1.00 72.06 85 THR A N 1
ATOM 699 C CA . THR A 1 85 ? 19.427 7.036 22.314 1.00 72.06 85 THR A CA 1
ATOM 700 C C . THR A 1 85 ? 19.743 7.807 21.031 1.00 72.06 85 THR A C 1
ATOM 702 O O . THR A 1 85 ? 20.883 8.240 20.865 1.00 72.06 85 THR A O 1
ATOM 705 N N . SER A 1 86 ? 18.755 8.046 20.159 1.00 69.88 86 SER A N 1
ATOM 706 C CA . SER A 1 86 ? 18.955 8.839 18.937 1.00 69.88 86 SER A CA 1
ATOM 707 C C . SER A 1 86 ? 19.374 10.275 19.247 1.00 69.88 86 SER A C 1
ATOM 709 O O . SER A 1 86 ? 20.325 10.766 18.645 1.00 69.88 86 SER A O 1
ATOM 711 N N . ARG A 1 87 ? 18.735 10.929 20.230 1.00 71.44 87 ARG A N 1
ATOM 712 C CA . ARG A 1 87 ? 19.089 12.305 20.611 1.00 71.44 87 ARG A CA 1
ATOM 713 C C . ARG A 1 87 ? 20.516 12.408 21.155 1.00 71.44 87 ARG A C 1
ATOM 715 O O . ARG A 1 87 ? 21.251 13.310 20.767 1.00 71.44 87 ARG A O 1
ATOM 722 N N . LYS A 1 88 ? 20.924 11.458 22.002 1.00 76.75 88 LYS A N 1
ATOM 723 C CA . LYS A 1 88 ? 22.271 11.427 22.588 1.00 76.75 88 LYS A CA 1
ATOM 724 C C . LYS A 1 88 ? 23.367 11.208 21.534 1.00 76.75 88 LYS A C 1
ATOM 726 O O . LYS A 1 88 ? 24.431 11.802 21.645 1.00 76.75 88 LYS A O 1
ATOM 731 N N . LEU A 1 89 ? 23.112 10.389 20.509 1.00 74.12 89 LEU A N 1
ATOM 732 C CA . LEU A 1 89 ? 24.043 10.203 19.386 1.00 74.12 89 LEU A CA 1
ATOM 733 C C . LEU A 1 89 ? 24.228 11.487 18.571 1.00 74.12 89 LEU A C 1
ATOM 735 O O . LEU A 1 89 ? 25.358 11.834 18.241 1.00 74.12 89 LEU A O 1
ATOM 739 N N . THR A 1 90 ? 23.144 12.213 18.283 1.00 73.75 90 THR A N 1
ATOM 740 C CA . THR A 1 90 ? 23.227 13.503 17.582 1.00 73.75 90 THR A CA 1
ATOM 741 C C . THR A 1 90 ? 24.022 14.534 18.381 1.00 73.75 90 THR A C 1
ATOM 743 O O . THR A 1 90 ? 24.855 15.225 17.808 1.00 73.75 90 THR A O 1
ATOM 746 N N . GLU A 1 91 ? 23.806 14.615 19.697 1.00 73.88 91 GLU A N 1
ATOM 747 C CA . GLU A 1 91 ? 24.560 15.523 20.573 1.00 73.88 91 GLU A CA 1
ATOM 748 C C . GLU A 1 91 ? 26.074 15.229 20.548 1.00 73.88 91 GLU A C 1
ATOM 750 O O . GLU A 1 91 ? 26.863 16.166 20.468 1.00 73.88 91 GLU A O 1
ATOM 755 N N . ILE A 1 92 ? 26.484 13.953 20.543 1.00 77.94 92 ILE A N 1
ATOM 756 C CA . ILE A 1 92 ? 27.902 13.549 20.475 1.00 77.94 92 ILE A CA 1
ATOM 757 C C . ILE A 1 92 ? 28.536 13.938 19.132 1.00 77.94 92 ILE A C 1
ATOM 759 O O . ILE A 1 92 ? 29.610 14.533 19.121 1.00 77.94 92 ILE A O 1
ATOM 763 N N . LEU A 1 93 ? 27.866 13.652 18.010 1.00 68.69 93 LEU A N 1
ATOM 764 C CA . LEU A 1 93 ? 28.386 13.960 16.669 1.00 68.69 93 LEU A CA 1
ATOM 765 C C . LEU A 1 93 ? 28.576 15.468 16.455 1.00 68.69 93 LEU A C 1
ATOM 767 O O . LEU A 1 93 ? 29.602 15.896 15.935 1.00 68.69 93 LEU A O 1
ATOM 771 N N . VAL A 1 94 ? 27.618 16.280 16.914 1.00 69.50 94 VAL A N 1
ATOM 772 C CA . VAL A 1 94 ? 27.717 17.748 16.851 1.00 69.50 94 VAL A CA 1
ATOM 773 C C . VAL A 1 94 ? 28.892 18.254 17.694 1.00 69.50 94 VAL A C 1
ATOM 775 O O . VAL A 1 94 ? 29.569 19.205 17.311 1.00 69.50 94 VAL A O 1
ATOM 778 N N . GLN A 1 95 ? 29.168 17.616 18.833 1.00 67.38 95 GLN A N 1
ATOM 779 C CA . GLN A 1 95 ? 30.276 18.000 19.703 1.00 67.38 95 GLN A CA 1
ATOM 780 C C . GLN A 1 95 ? 31.643 17.634 19.094 1.00 67.38 95 GLN A C 1
ATOM 782 O O . GLN A 1 95 ? 32.561 18.454 19.148 1.00 67.38 95 GLN A O 1
ATOM 787 N N . GLU A 1 96 ? 31.768 16.466 18.455 1.00 60.84 96 GLU A N 1
ATOM 788 C CA . GLU A 1 96 ? 32.978 16.054 17.723 1.00 60.84 96 GLU A CA 1
ATOM 789 C C . GLU A 1 96 ? 33.278 16.965 16.521 1.00 60.84 96 GLU A C 1
ATOM 791 O O . GLU A 1 96 ? 34.425 17.381 16.349 1.00 60.84 96 GLU A O 1
ATOM 796 N N . GLU A 1 97 ? 32.265 17.359 15.739 1.00 58.66 97 GLU A N 1
ATOM 797 C CA . GLU A 1 97 ? 32.447 18.299 14.618 1.00 58.66 97 GLU A CA 1
ATOM 798 C C . GLU A 1 97 ? 32.967 19.670 15.081 1.00 58.66 97 GLU A C 1
ATOM 800 O O . GLU A 1 97 ? 33.797 20.278 14.407 1.00 58.66 97 GLU A O 1
ATOM 805 N N . THR A 1 98 ? 32.533 20.149 16.253 1.00 59.59 98 THR A N 1
ATOM 806 C CA . THR A 1 98 ? 33.006 21.435 16.799 1.00 59.59 98 THR A CA 1
ATOM 807 C C . THR A 1 98 ? 34.417 21.385 17.388 1.00 59.59 98 THR A C 1
ATOM 809 O O . THR A 1 98 ? 35.079 22.418 17.432 1.00 59.59 98 THR A O 1
ATOM 812 N N . GLN A 1 99 ? 34.892 20.215 17.830 1.00 56.16 99 GLN A N 1
ATOM 813 C CA . GLN A 1 99 ? 36.233 20.046 18.412 1.00 56.16 99 GLN A CA 1
ATOM 814 C C . GLN A 1 99 ? 37.295 19.644 17.374 1.00 56.16 99 GLN A C 1
ATOM 816 O O . GLN A 1 99 ? 38.480 19.885 17.591 1.00 56.16 99 GLN A O 1
ATOM 821 N N . GLY A 1 100 ? 36.896 19.058 16.240 1.00 55.84 100 GLY A N 1
ATOM 822 C CA . GLY A 1 100 ? 37.807 18.605 15.179 1.00 55.84 100 GLY A CA 1
ATOM 823 C C . GLY A 1 100 ? 38.325 19.692 14.226 1.00 55.84 100 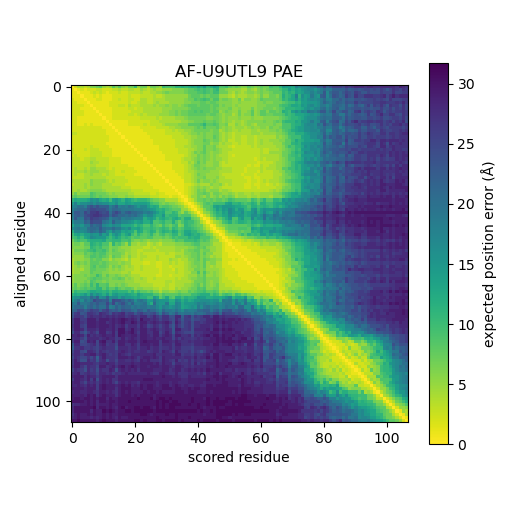GLY A C 1
ATOM 824 O O . GLY A 1 100 ? 39.134 19.385 13.353 1.00 55.84 100 GLY A O 1
ATOM 825 N N . LEU A 1 101 ? 37.879 20.946 14.364 1.00 52.62 101 LEU A N 1
ATOM 826 C CA . LEU A 1 101 ? 38.253 22.054 13.468 1.00 52.62 101 LEU A CA 1
ATOM 827 C C . LEU A 1 101 ? 39.553 22.787 13.863 1.00 52.62 101 LEU A C 1
ATOM 829 O O . LEU A 1 101 ? 40.033 23.607 13.085 1.00 52.62 101 LEU A O 1
ATOM 833 N N . ASP A 1 102 ? 40.165 22.464 15.008 1.00 52.66 102 ASP A N 1
ATOM 834 C CA . ASP A 1 102 ? 41.369 23.147 15.524 1.00 52.66 102 ASP A CA 1
ATOM 835 C C . ASP A 1 102 ? 42.709 22.559 15.029 1.00 52.66 102 ASP A C 1
ATOM 837 O O . ASP A 1 102 ? 43.775 22.906 15.537 1.00 52.66 102 ASP A O 1
ATOM 841 N N . CYS A 1 103 ? 42.710 21.669 14.033 1.00 58.97 103 CYS A N 1
ATOM 842 C CA . CYS A 1 103 ? 43.943 21.103 13.471 1.00 58.97 103 CYS A CA 1
ATOM 843 C C . CYS A 1 103 ? 44.033 21.333 11.958 1.00 58.97 103 CYS A C 1
ATOM 845 O O . CYS A 1 103 ? 43.958 20.395 11.165 1.00 58.97 103 CYS A O 1
ATOM 847 N N . ILE A 1 104 ? 44.227 22.593 11.559 1.00 57.03 104 ILE A N 1
ATOM 848 C CA . ILE A 1 104 ? 44.804 22.918 10.250 1.00 57.03 104 ILE A CA 1
ATOM 849 C C . ILE A 1 104 ? 46.298 22.583 10.338 1.00 57.03 104 ILE A C 1
ATOM 851 O O . ILE A 1 104 ? 47.045 23.243 11.056 1.00 57.03 104 ILE A O 1
ATOM 855 N N . ILE A 1 105 ? 46.727 21.533 9.639 1.00 60.03 105 ILE A N 1
ATOM 856 C CA . ILE A 1 105 ? 48.142 21.332 9.320 1.00 60.03 105 ILE A CA 1
ATOM 857 C C . ILE A 1 105 ? 48.408 22.218 8.100 1.00 60.03 105 ILE A C 1
ATOM 859 O O . ILE A 1 105 ? 47.892 21.934 7.021 1.00 60.03 105 ILE A O 1
ATOM 863 N N . GLU A 1 106 ? 49.131 23.320 8.290 1.00 52.03 106 GLU A N 1
ATOM 864 C CA . GLU A 1 106 ? 49.737 24.066 7.181 1.00 52.03 106 GLU A CA 1
ATOM 865 C C . GLU A 1 106 ? 50.979 23.296 6.690 1.00 52.03 106 GLU A C 1
ATOM 867 O O . GLU A 1 106 ? 51.702 22.727 7.512 1.00 52.03 106 GL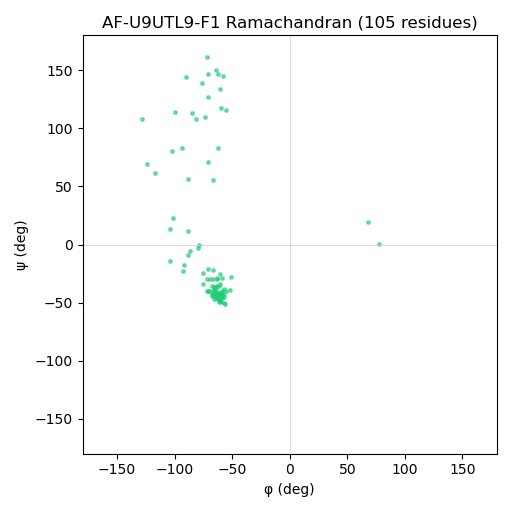U A O 1
ATOM 872 N N . ASP A 1 107 ? 51.149 23.238 5.363 1.00 46.81 107 ASP A N 1
ATOM 873 C CA . ASP A 1 107 ? 52.137 22.433 4.611 1.00 46.81 107 ASP A CA 1
ATOM 874 C C . ASP A 1 107 ? 53.601 22.538 5.089 1.00 46.81 107 ASP A C 1
ATOM 876 O O . ASP A 1 107 ? 54.077 23.662 5.385 1.00 46.81 107 ASP A O 1
#

Sequence (107 aa):
MKSCWDSDPSKRPTIKMLENILSDWNMCISEYYRFNRDGNYVYKVPNLDNQLTNNMLEFVEADKALFQEQANTSVIQSHSQAYYTSRKLTEILVQEETQGLDCIIED

Solvent-accessible surface area (backbone atoms only — not comparable to full-atom values): 6634 Å² total; per-residue (Å²): 115,74,47,70,68,44,91,51,71,86,67,29,70,52,71,70,56,48,52,53,54,51,49,53,50,52,52,53,46,52,50,42,53,65,74,32,67,86,70,62,83,76,73,76,70,81,94,60,55,72,68,60,50,49,56,43,50,55,48,52,53,50,49,55,50,47,57,56,49,52,76,76,38,88,84,78,72,76,65,60,64,60,60,52,52,56,52,54,51,53,55,51,54,58,51,51,60,70,63,66,68,83,70,81,81,79,133

Organism: Rhizophagus irregularis (strain DAOM 181602 / DAOM 197198 / MUCL 43194) (NCBI:txid747089)

Mean predicted aligned error: 15.67 Å

Foldseek 3Di:
DVQCPDPDPVSHDDPVRVVVLVVLLVVLLVVQCVVCVVVPNPDDDPPDDPVSSVVSVVVVVVVVVVVVVCVVDVPPPPPVVVVVVVVVVVVVVVVCVVVVPPDDDDD

Secondary structure (DSSP, 8-state):
-GGGG-SSGGGSPPHHHHHHHHHHHHHHHHHHHHHTTTS----PPTT--HHHHHHHHHHHHHHHHHHHHHHHS------HHHHHHHHHHHHHHHHHHHHTTS-----